Protein AF-A0A6J7LIK2-F1 (afdb_monomer_lite)

InterPro domains:
  IPR057727 WCX domain [PF25583] (10-57)

Foldseek 3Di:
DKDFPDWDQDPVGIDTDMDDPDLVVVLVVVLVVPPVDQDDDDPVSNVVSVVVNVVVVVVVVVVVD

Sequence (65 aa):
MSIIRSVKHSNQGLLVEVAVSNIDWLEKSILSHIPGIKIKAPQDFAVRVRENARNILALYESSDS

Structure (mmCIF, N/CA/C/O backbone):
data_AF-A0A6J7LIK2-F1
#
_entry.id   AF-A0A6J7LIK2-F1
#
loop_
_atom_site.group_PDB
_atom_site.id
_atom_site.type_symbol
_atom_site.label_atom_id
_atom_site.label_alt_id
_atom_site.label_comp_id
_atom_site.label_asym_id
_atom_site.label_entity_id
_atom_site.label_seq_id
_atom_site.pdbx_PDB_ins_code
_atom_site.Cartn_x
_atom_site.Cartn_y
_atom_site.Cartn_z
_atom_site.occupancy
_atom_site.B_iso_or_equiv
_atom_site.auth_seq_id
_atom_site.auth_comp_id
_atom_site.auth_asym_id
_atom_site.auth_atom_id
_atom_site.pdbx_PDB_model_num
ATOM 1 N N . MET A 1 1 ? 10.001 8.655 -5.253 1.00 75.69 1 MET A N 1
ATOM 2 C CA . MET A 1 1 ? 9.218 8.872 -6.486 1.00 75.69 1 MET A CA 1
ATOM 3 C C . MET A 1 1 ? 8.079 7.867 -6.527 1.00 75.69 1 MET A C 1
ATOM 5 O O . MET A 1 1 ? 8.308 6.704 -6.202 1.00 75.69 1 MET A O 1
ATOM 9 N N . SER A 1 2 ? 6.882 8.303 -6.910 1.00 81.62 2 SER A N 1
ATOM 10 C CA . SER A 1 2 ? 5.754 7.427 -7.229 1.00 81.62 2 SER A CA 1
ATOM 11 C C . SER A 1 2 ? 5.245 7.750 -8.632 1.00 81.62 2 SER A C 1
ATOM 13 O O . SER A 1 2 ? 5.251 8.907 -9.048 1.00 81.62 2 SER A O 1
ATOM 15 N N . ILE A 1 3 ? 4.860 6.723 -9.384 1.00 91.44 3 ILE A N 1
ATOM 16 C CA . ILE A 1 3 ? 4.333 6.847 -10.744 1.00 91.44 3 ILE A CA 1
ATOM 17 C C . ILE A 1 3 ? 3.102 5.958 -10.849 1.00 91.44 3 ILE A C 1
ATOM 19 O O . ILE A 1 3 ? 3.179 4.756 -10.583 1.00 91.44 3 ILE A O 1
ATOM 23 N N . ILE A 1 4 ? 1.982 6.534 -11.274 1.00 93.00 4 ILE A N 1
ATOM 24 C CA . ILE A 1 4 ? 0.807 5.761 -11.676 1.00 93.00 4 ILE A CA 1
ATOM 25 C C . ILE A 1 4 ? 1.095 5.196 -13.066 1.00 93.00 4 ILE A C 1
ATOM 27 O O . ILE A 1 4 ? 1.255 5.945 -14.025 1.00 93.00 4 ILE A O 1
ATOM 31 N N . ARG A 1 5 ? 1.209 3.871 -13.161 1.00 93.56 5 ARG A N 1
ATOM 32 C CA . ARG A 1 5 ? 1.483 3.163 -14.417 1.00 93.56 5 ARG A CA 1
ATOM 33 C C . ARG A 1 5 ? 0.220 2.931 -15.224 1.00 93.56 5 ARG A C 1
ATOM 35 O O . ARG A 1 5 ? 0.248 3.042 -16.444 1.00 93.56 5 ARG A O 1
ATOM 42 N N . SER A 1 6 ? -0.875 2.593 -14.555 1.00 95.25 6 SER A N 1
ATOM 43 C CA . SER A 1 6 ? -2.158 2.407 -15.216 1.00 95.25 6 SER A CA 1
ATOM 44 C C . SER A 1 6 ? -3.313 2.628 -14.247 1.00 95.25 6 SER A C 1
ATOM 46 O O . SER A 1 6 ? -3.178 2.458 -13.032 1.00 95.25 6 SER A O 1
ATOM 48 N N . VAL A 1 7 ? -4.454 3.019 -14.810 1.00 95.62 7 VAL A N 1
ATOM 49 C CA . VAL A 1 7 ? -5.733 3.119 -14.110 1.00 95.62 7 VAL A CA 1
ATOM 50 C C . VAL A 1 7 ? -6.767 2.387 -14.950 1.00 95.62 7 VAL A C 1
ATOM 52 O O . VAL A 1 7 ? -6.911 2.656 -16.141 1.00 95.62 7 VAL A O 1
ATOM 55 N N . LYS A 1 8 ? -7.482 1.449 -14.335 1.00 95.00 8 LYS A N 1
ATOM 56 C CA . LYS A 1 8 ? -8.582 0.713 -14.961 1.00 95.00 8 LYS A CA 1
ATOM 57 C C . LYS A 1 8 ? -9.832 0.876 -14.113 1.00 95.00 8 LYS A C 1
ATOM 59 O O . LYS A 1 8 ? -9.798 0.669 -12.901 1.00 95.00 8 LYS A O 1
ATOM 64 N N . HIS A 1 9 ? -10.945 1.206 -14.754 1.00 92.56 9 HIS A N 1
ATOM 65 C CA . HIS A 1 9 ? -12.241 1.166 -14.092 1.00 92.56 9 HIS A CA 1
ATOM 66 C C . HIS A 1 9 ? -12.668 -0.291 -13.912 1.00 92.56 9 HIS A C 1
ATOM 68 O O . HIS A 1 9 ? -12.557 -1.106 -14.826 1.00 92.56 9 HIS A O 1
ATOM 74 N N . SER A 1 10 ? -13.142 -0.619 -12.719 1.00 86.88 10 SER A N 1
ATOM 75 C CA . SER A 1 10 ? -13.742 -1.909 -12.407 1.00 86.88 10 SER A CA 1
ATOM 76 C C . SER A 1 10 ? -15.070 -1.686 -11.699 1.00 86.88 10 SER A C 1
ATOM 78 O O . SER A 1 10 ? -15.300 -0.631 -11.109 1.00 86.88 10 SER A O 1
ATOM 80 N N . ASN A 1 11 ? -15.914 -2.713 -11.670 1.00 84.75 11 ASN A N 1
ATOM 81 C CA . ASN A 1 11 ? -17.187 -2.663 -10.945 1.00 84.75 11 ASN A CA 1
ATOM 82 C C . ASN A 1 11 ? -17.006 -2.415 -9.430 1.00 84.75 11 ASN A C 1
ATOM 84 O O . ASN A 1 11 ? -17.970 -2.108 -8.743 1.00 84.75 11 ASN A O 1
ATOM 88 N N . GLN A 1 12 ? -15.781 -2.552 -8.905 1.00 83.50 12 GLN A N 1
ATOM 89 C CA . GLN A 1 12 ? -15.418 -2.352 -7.497 1.00 83.50 12 GLN A CA 1
ATOM 90 C C . GLN A 1 12 ? -14.639 -1.043 -7.259 1.00 83.50 12 GLN A C 1
ATOM 92 O O . GLN A 1 12 ? -14.021 -0.884 -6.210 1.00 83.50 12 GLN A O 1
ATOM 97 N N . GLY A 1 13 ? -14.620 -0.130 -8.236 1.00 88.38 13 GLY A N 1
ATOM 98 C CA . GLY A 1 13 ? -13.863 1.122 -8.186 1.00 88.38 13 GLY A CA 1
ATOM 99 C C . GLY A 1 13 ? -12.639 1.117 -9.103 1.00 88.38 13 GLY A C 1
ATOM 100 O O . GLY A 1 13 ? -12.599 0.410 -10.114 1.00 88.38 13 GLY A O 1
ATOM 101 N N . LEU A 1 14 ? -11.633 1.923 -8.767 1.00 92.69 14 LEU A N 1
ATOM 102 C CA . LEU A 1 14 ? -10.425 2.085 -9.578 1.00 92.69 14 LEU A CA 1
ATOM 103 C C . LEU A 1 14 ? -9.379 1.024 -9.227 1.00 92.69 14 LEU A C 1
ATOM 105 O O . LEU A 1 14 ? -8.952 0.904 -8.081 1.00 92.69 14 LEU A O 1
ATOM 109 N N . LEU A 1 15 ? -8.929 0.277 -10.234 1.00 93.94 15 LEU A N 1
ATOM 110 C CA . LEU A 1 15 ? -7.727 -0.539 -10.146 1.00 93.94 15 LEU A CA 1
ATOM 111 C C . LEU A 1 15 ? -6.543 0.301 -10.621 1.00 93.94 15 LEU A C 1
ATOM 113 O O . LEU A 1 15 ? -6.485 0.679 -11.790 1.00 93.94 15 LEU A O 1
ATOM 117 N N . VAL A 1 16 ? -5.613 0.578 -9.714 1.00 94.25 16 VAL A N 1
ATOM 118 C CA . VAL A 1 16 ? -4.454 1.430 -9.980 1.00 94.25 16 VAL A CA 1
ATOM 119 C C . VAL A 1 16 ? -3.184 0.604 -9.850 1.00 94.25 16 VAL A C 1
ATOM 121 O O . VAL A 1 16 ? -2.955 -0.038 -8.826 1.00 94.25 16 VAL A O 1
ATOM 124 N N . GLU A 1 17 ? -2.345 0.638 -10.879 1.00 95.06 17 GLU A N 1
ATOM 125 C CA . GLU A 1 17 ? -0.989 0.102 -10.817 1.00 95.06 17 GLU A CA 1
ATOM 126 C C . GLU A 1 17 ? -0.028 1.248 -10.514 1.00 95.06 17 GLU A C 1
ATOM 128 O O . GLU A 1 17 ? 0.032 2.234 -11.252 1.00 95.06 17 GLU A O 1
ATOM 133 N N . VAL A 1 18 ? 0.735 1.125 -9.430 1.00 93.00 18 VAL A N 1
ATOM 134 C CA . VAL A 1 18 ? 1.664 2.164 -8.977 1.00 93.00 18 VAL A CA 1
ATOM 135 C C . VAL A 1 18 ? 3.064 1.579 -8.894 1.00 93.00 18 VAL A C 1
ATOM 137 O O . VAL A 1 18 ? 3.269 0.513 -8.322 1.00 93.00 18 VAL A O 1
ATOM 140 N N . ALA A 1 19 ? 4.039 2.293 -9.443 1.00 94.00 19 ALA A N 1
ATOM 141 C CA . ALA A 1 19 ? 5.444 2.062 -9.153 1.00 94.00 19 ALA A CA 1
ATOM 142 C C . ALA A 1 19 ? 5.913 3.065 -8.109 1.00 94.00 19 ALA A C 1
ATOM 144 O O . ALA A 1 19 ? 5.720 4.270 -8.265 1.00 94.00 19 ALA A O 1
ATOM 145 N N . VAL A 1 20 ? 6.552 2.568 -7.058 1.00 91.81 20 VAL A N 1
ATOM 146 C CA . VAL A 1 20 ? 7.119 3.392 -5.993 1.00 91.81 20 VAL A CA 1
ATOM 147 C C . VAL A 1 20 ? 8.584 3.043 -5.805 1.00 91.81 20 VAL A C 1
ATOM 149 O O . VAL A 1 20 ? 8.973 1.884 -5.906 1.00 91.81 20 VAL A O 1
ATOM 152 N N . SER A 1 21 ? 9.404 4.051 -5.520 1.00 92.94 21 SER A N 1
ATOM 153 C CA . SER A 1 21 ? 10.814 3.848 -5.170 1.00 92.94 21 SER A CA 1
ATOM 154 C C . SER A 1 21 ? 11.018 3.508 -3.689 1.00 92.94 21 SER A C 1
ATOM 156 O O . SER A 1 21 ? 12.130 3.203 -3.282 1.00 92.94 21 SER A O 1
ATOM 158 N N . ASN A 1 22 ? 9.972 3.638 -2.869 1.00 93.62 22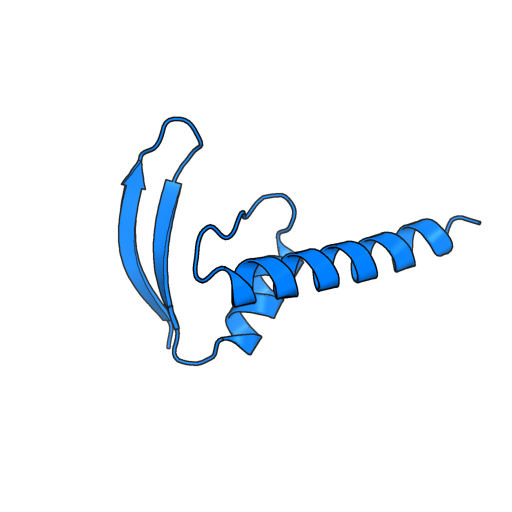 ASN A N 1
ATOM 159 C CA . ASN A 1 22 ? 9.995 3.365 -1.437 1.00 93.62 22 ASN A CA 1
ATOM 160 C C . ASN A 1 22 ? 8.659 2.721 -1.042 1.00 93.62 22 ASN A C 1
ATOM 162 O O . ASN A 1 22 ? 7.614 3.376 -1.081 1.00 93.62 22 ASN A O 1
ATOM 166 N N . ILE A 1 23 ? 8.708 1.432 -0.706 1.00 91.94 23 ILE A N 1
ATOM 167 C CA . ILE A 1 23 ? 7.523 0.639 -0.373 1.00 91.94 23 ILE A CA 1
ATOM 168 C C . ILE A 1 23 ? 7.004 0.932 1.043 1.00 91.94 23 ILE A C 1
ATOM 170 O O . ILE A 1 23 ? 5.795 0.916 1.259 1.00 91.94 23 ILE A O 1
ATOM 174 N N . ASP A 1 24 ? 7.887 1.289 1.978 1.00 92.25 24 ASP A N 1
ATOM 175 C CA . ASP A 1 24 ? 7.525 1.596 3.369 1.00 92.25 24 ASP A CA 1
ATOM 176 C C . ASP A 1 24 ? 6.750 2.912 3.468 1.00 92.25 24 ASP A C 1
ATOM 178 O O . ASP A 1 24 ? 5.824 3.060 4.267 1.00 92.25 24 ASP A O 1
ATOM 182 N N . TRP A 1 25 ? 7.102 3.883 2.620 1.00 91.81 25 TRP A N 1
ATOM 183 C CA . TRP A 1 25 ? 6.323 5.110 2.476 1.00 91.81 25 TRP A CA 1
ATOM 184 C C . TRP A 1 25 ? 4.907 4.810 1.970 1.00 91.81 25 TRP A C 1
ATOM 186 O O . TRP A 1 25 ? 3.941 5.301 2.551 1.00 91.81 25 TRP A O 1
ATOM 196 N N . LEU A 1 26 ? 4.779 3.966 0.936 1.00 92.88 26 LEU A N 1
ATOM 197 C CA . LEU A 1 26 ? 3.476 3.586 0.386 1.00 92.88 26 LEU A CA 1
ATOM 198 C C . LEU A 1 26 ? 2.612 2.893 1.443 1.00 92.88 26 LEU A C 1
ATOM 200 O O . LEU A 1 26 ? 1.432 3.201 1.568 1.00 92.88 26 LEU A O 1
ATOM 204 N N . GLU A 1 27 ? 3.202 1.993 2.224 1.00 93.56 27 GLU A N 1
ATOM 205 C CA . GLU A 1 27 ? 2.526 1.318 3.329 1.00 93.56 27 GLU A CA 1
ATOM 206 C C . GLU A 1 27 ? 1.933 2.301 4.340 1.00 93.56 27 GLU A C 1
ATOM 208 O O . GLU A 1 27 ? 0.737 2.237 4.619 1.00 93.56 27 GLU A O 1
ATOM 213 N N . LYS A 1 28 ? 2.726 3.263 4.824 1.00 91.31 28 LYS A N 1
ATOM 214 C CA . LYS A 1 28 ? 2.243 4.295 5.757 1.00 91.31 28 LYS A CA 1
ATOM 215 C C . LYS A 1 28 ? 1.112 5.130 5.155 1.00 91.31 28 LYS A C 1
ATOM 217 O O . LYS A 1 28 ? 0.123 5.393 5.834 1.00 91.31 28 LYS A O 1
ATOM 222 N N . SER A 1 29 ? 1.233 5.513 3.882 1.00 89.69 29 SER A N 1
ATOM 223 C CA . SER A 1 29 ? 0.189 6.263 3.173 1.00 89.69 29 SER A CA 1
ATOM 224 C C . SER A 1 29 ? -1.101 5.464 2.980 1.00 89.69 29 SER A C 1
ATOM 226 O O . SER A 1 29 ? -2.184 6.045 2.993 1.00 89.69 29 SER A O 1
ATOM 228 N N . ILE A 1 30 ? -1.006 4.144 2.803 1.00 91.50 30 ILE A N 1
ATOM 229 C CA . ILE A 1 30 ? -2.176 3.266 2.723 1.00 91.50 30 ILE A CA 1
ATOM 230 C C . ILE A 1 30 ? -2.831 3.143 4.097 1.00 91.50 30 ILE A C 1
ATOM 232 O O . ILE A 1 30 ? -4.036 3.353 4.202 1.00 91.50 30 ILE A O 1
ATOM 236 N N . LEU A 1 31 ? -2.051 2.845 5.142 1.00 91.19 31 LEU A N 1
ATOM 237 C CA . LEU A 1 31 ? -2.555 2.661 6.507 1.00 91.19 31 LEU A CA 1
ATOM 238 C C . LEU A 1 31 ? -3.322 3.893 7.014 1.00 91.19 31 LEU A C 1
ATOM 240 O O . LEU A 1 31 ? -4.327 3.729 7.697 1.00 91.19 31 LEU A O 1
ATOM 244 N N . SER A 1 32 ? -2.927 5.109 6.618 1.00 87.06 32 SER A N 1
ATOM 245 C CA . SER A 1 32 ? -3.636 6.344 6.989 1.00 87.06 32 SER A CA 1
ATOM 246 C C . SER A 1 32 ? -4.998 6.541 6.302 1.00 87.06 32 SER A C 1
ATOM 248 O O . SER A 1 32 ? -5.714 7.474 6.649 1.00 87.06 32 SER A O 1
ATOM 250 N N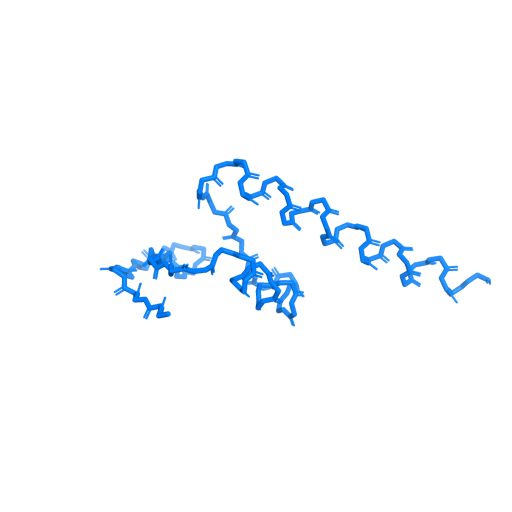 . HIS A 1 33 ? -5.349 5.711 5.313 1.00 83.69 33 HIS A N 1
ATOM 251 C CA . HIS A 1 33 ? -6.591 5.801 4.528 1.00 83.69 33 HIS A CA 1
ATOM 252 C C . HIS A 1 33 ? -7.398 4.490 4.519 1.00 83.69 33 HIS A C 1
ATOM 254 O O . HIS A 1 33 ? -8.367 4.346 3.765 1.00 83.69 33 HIS A O 1
ATOM 260 N N . ILE A 1 34 ? -7.009 3.503 5.329 1.00 77.19 34 ILE A N 1
ATOM 261 C CA . ILE A 1 34 ? -7.796 2.280 5.524 1.00 77.19 34 ILE A CA 1
ATOM 262 C C . ILE A 1 34 ? -9.133 2.632 6.198 1.00 77.19 34 ILE A C 1
ATOM 264 O O . ILE A 1 34 ? -9.165 3.522 7.045 1.00 77.19 34 ILE A O 1
ATOM 268 N N . PRO A 1 35 ? -10.243 1.951 5.837 1.00 76.00 35 PRO A N 1
ATOM 269 C CA . PRO A 1 35 ? -10.346 0.771 4.964 1.00 76.00 35 PRO A CA 1
ATOM 270 C C . PRO A 1 35 ? -10.560 1.064 3.468 1.00 76.00 35 PRO A C 1
ATOM 272 O O . PRO A 1 35 ? -10.830 0.140 2.703 1.00 76.00 35 PRO A O 1
ATOM 275 N N . GLY A 1 36 ? -10.424 2.317 3.024 1.00 84.25 36 GLY A N 1
ATOM 276 C CA . GLY A 1 36 ? -10.759 2.738 1.657 1.00 84.25 36 GLY A CA 1
ATOM 277 C C . GLY A 1 36 ? -9.847 2.198 0.548 1.00 84.25 36 GLY A C 1
ATOM 278 O O . GLY A 1 36 ? -10.191 2.301 -0.629 1.00 84.25 36 GLY A O 1
ATOM 279 N N . ILE A 1 37 ? -8.697 1.608 0.891 1.00 89.25 37 ILE A N 1
ATOM 280 C CA . ILE A 1 37 ? -7.707 1.113 -0.073 1.00 89.25 37 ILE A CA 1
ATOM 281 C C . ILE A 1 37 ? -7.485 -0.390 0.117 1.00 89.25 37 ILE A C 1
ATOM 283 O O . ILE A 1 37 ? -7.119 -0.851 1.196 1.00 89.25 37 ILE A O 1
ATOM 287 N N . LYS A 1 38 ? -7.643 -1.158 -0.969 1.00 89.25 38 LYS A N 1
ATOM 288 C CA . LYS A 1 38 ? -7.375 -2.602 -1.008 1.00 89.25 38 LYS A CA 1
ATOM 289 C C . LYS A 1 38 ? -6.197 -2.918 -1.924 1.00 89.25 38 LYS A C 1
ATOM 291 O O . LYS A 1 38 ? -6.236 -2.643 -3.120 1.00 89.25 38 LYS A O 1
ATOM 296 N N . ILE A 1 39 ? -5.187 -3.585 -1.374 1.00 92.81 39 ILE A N 1
ATOM 297 C CA . ILE A 1 39 ? -4.010 -4.038 -2.121 1.00 92.81 39 ILE A CA 1
ATOM 298 C C . ILE A 1 39 ? -4.318 -5.393 -2.766 1.00 92.81 39 ILE A C 1
ATOM 300 O O . ILE A 1 39 ? -4.730 -6.328 -2.076 1.00 92.81 39 ILE A O 1
ATOM 304 N N . LYS A 1 40 ? -4.136 -5.496 -4.089 1.00 92.12 40 LYS A N 1
ATOM 305 C CA . LYS A 1 40 ? -4.312 -6.754 -4.841 1.00 92.12 40 LYS A CA 1
ATOM 306 C C . LYS A 1 40 ? -3.007 -7.517 -5.068 1.00 92.12 40 LYS A C 1
ATOM 308 O O . LYS A 1 40 ? -3.038 -8.739 -5.113 1.00 92.12 40 LYS A O 1
ATOM 313 N N . ALA A 1 41 ? -1.896 -6.809 -5.243 1.00 92.75 41 ALA A N 1
ATOM 314 C CA . ALA A 1 41 ? -0.585 -7.386 -5.506 1.00 92.75 41 ALA A CA 1
ATOM 315 C C . ALA A 1 41 ? 0.531 -6.378 -5.152 1.00 92.75 41 ALA A C 1
ATOM 317 O O . ALA A 1 41 ? 0.267 -5.172 -5.168 1.00 92.75 41 ALA A O 1
ATOM 318 N N . PRO A 1 42 ? 1.762 -6.850 -4.886 1.00 94.00 42 PRO A N 1
ATOM 319 C CA . PRO A 1 42 ? 2.108 -8.259 -4.686 1.00 94.00 42 PRO A CA 1
ATOM 320 C C . PRO A 1 42 ? 1.532 -8.795 -3.357 1.00 94.00 42 PRO A C 1
ATOM 322 O O . PRO A 1 42 ? 1.124 -8.029 -2.480 1.00 94.00 42 PRO A O 1
ATOM 325 N N . GLN A 1 43 ? 1.366 -10.117 -3.261 1.00 95.12 43 GLN A N 1
ATOM 326 C CA . GLN A 1 43 ? 0.581 -10.744 -2.187 1.00 95.12 43 GLN A CA 1
ATOM 327 C C . GLN A 1 43 ? 1.240 -10.598 -0.809 1.00 95.12 43 GLN A C 1
ATOM 329 O O . GLN A 1 43 ? 0.546 -10.376 0.179 1.00 95.12 43 GLN A O 1
ATOM 334 N N . ASP A 1 44 ? 2.562 -10.705 -0.750 1.00 94.88 44 ASP A N 1
ATOM 335 C CA . ASP A 1 44 ? 3.381 -10.477 0.442 1.00 94.88 44 ASP A CA 1
ATOM 336 C C . ASP A 1 44 ? 3.154 -9.075 1.026 1.00 94.88 44 ASP A C 1
ATOM 338 O O . ASP A 1 44 ? 2.878 -8.927 2.217 1.00 94.88 44 ASP A O 1
ATOM 342 N N . PHE A 1 45 ? 3.151 -8.050 0.171 1.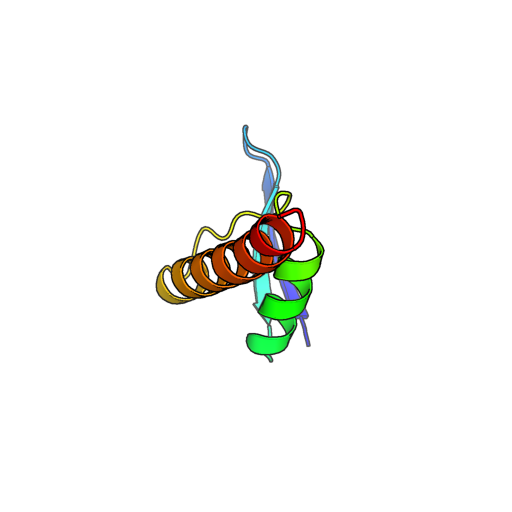00 94.12 45 PHE A N 1
ATOM 343 C CA . PHE A 1 45 ? 2.847 -6.682 0.574 1.00 94.12 45 PHE A CA 1
ATOM 344 C C . PHE A 1 45 ? 1.405 -6.544 1.075 1.00 94.12 45 PHE A C 1
ATOM 346 O O . PHE A 1 45 ? 1.155 -5.941 2.118 1.00 94.12 45 PHE A O 1
ATOM 353 N N . ALA A 1 46 ? 0.447 -7.157 0.374 1.00 94.25 46 ALA A N 1
ATOM 354 C CA . ALA A 1 46 ? -0.958 -7.132 0.771 1.00 94.25 46 ALA A CA 1
ATOM 355 C C . ALA A 1 46 ? -1.208 -7.797 2.137 1.00 94.25 46 ALA A C 1
ATOM 357 O O . ALA A 1 46 ? -2.081 -7.350 2.883 1.00 94.25 46 ALA A O 1
ATOM 358 N N . VAL A 1 47 ? -0.478 -8.870 2.459 1.00 94.56 47 VAL A N 1
ATOM 359 C CA . VAL A 1 47 ? -0.538 -9.533 3.770 1.00 94.56 47 VAL A CA 1
ATOM 360 C C . VAL A 1 47 ? 0.032 -8.619 4.847 1.00 94.56 47 VAL A C 1
ATOM 362 O O . VAL A 1 47 ? -0.678 -8.336 5.811 1.00 94.56 47 VAL A O 1
ATOM 365 N N . ARG A 1 48 ? 1.236 -8.077 4.634 1.00 94.31 48 ARG A N 1
ATOM 366 C CA . ARG A 1 48 ? 1.912 -7.211 5.607 1.00 94.31 48 ARG A CA 1
ATOM 367 C C . ARG A 1 48 ? 1.071 -5.998 6.007 1.00 94.31 48 ARG A C 1
ATOM 369 O O . ARG A 1 48 ? 0.846 -5.763 7.191 1.00 94.31 48 ARG A O 1
ATOM 376 N N . VAL A 1 49 ? 0.522 -5.273 5.030 1.00 93.94 49 VAL A N 1
ATOM 377 C CA . VAL A 1 49 ? -0.325 -4.102 5.318 1.00 93.94 49 VAL A CA 1
ATOM 378 C C . VAL A 1 49 ? -1.602 -4.500 6.059 1.00 93.94 49 VAL A C 1
ATOM 380 O O . VAL A 1 49 ? -2.048 -3.777 6.945 1.00 93.94 49 VAL A O 1
ATOM 383 N N . ARG A 1 50 ? -2.196 -5.657 5.734 1.00 92.38 50 ARG A N 1
ATOM 384 C CA . ARG A 1 50 ? -3.404 -6.148 6.413 1.00 92.38 50 ARG A CA 1
ATOM 385 C C . ARG A 1 50 ? -3.130 -6.497 7.874 1.00 92.38 50 ARG A C 1
ATOM 387 O O . ARG A 1 50 ? -3.963 -6.195 8.723 1.00 92.38 50 ARG A O 1
ATOM 394 N N . GLU A 1 51 ? -2.006 -7.142 8.159 1.00 93.25 51 GLU A N 1
ATOM 395 C CA . GLU A 1 51 ? -1.587 -7.463 9.527 1.00 93.25 51 GLU A CA 1
ATOM 396 C C . GLU A 1 51 ? -1.327 -6.187 10.326 1.00 93.25 51 GLU A C 1
ATOM 398 O O . GLU A 1 51 ? -1.878 -6.026 11.412 1.00 93.25 51 GLU A O 1
ATOM 403 N N . ASN A 1 52 ? -0.612 -5.224 9.744 1.00 92.88 52 ASN A N 1
ATOM 404 C CA . ASN A 1 52 ? -0.364 -3.936 10.385 1.00 92.88 52 ASN A CA 1
ATOM 405 C C . ASN A 1 52 ? -1.654 -3.149 10.642 1.00 92.88 52 ASN A C 1
ATOM 407 O O . ASN A 1 52 ? -1.837 -2.616 11.733 1.00 92.88 52 ASN A O 1
ATOM 411 N N . ALA A 1 53 ? -2.586 -3.130 9.688 1.00 91.00 53 ALA A N 1
ATOM 412 C CA . ALA A 1 53 ? -3.891 -2.502 9.873 1.00 91.00 53 ALA A CA 1
ATOM 413 C C . ALA A 1 53 ? -4.681 -3.141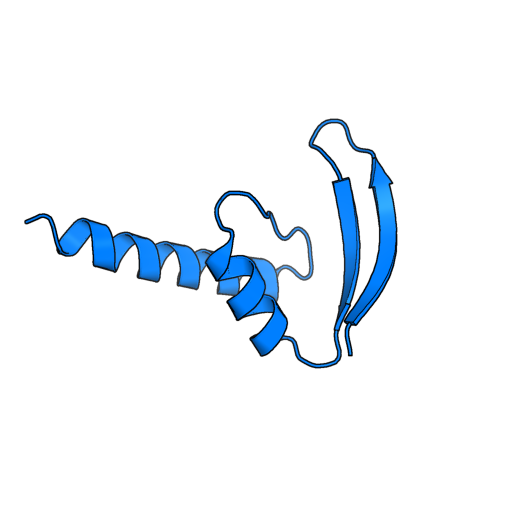 11.023 1.00 91.00 53 ALA A C 1
ATOM 415 O O . ALA A 1 53 ? -5.252 -2.429 11.843 1.00 91.00 53 ALA A O 1
ATOM 416 N N . ARG A 1 54 ? -4.683 -4.479 11.114 1.00 90.7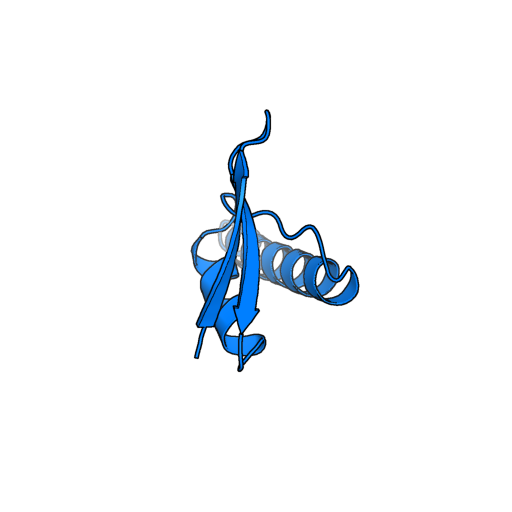5 54 ARG A N 1
ATOM 417 C CA . ARG A 1 54 ? -5.326 -5.208 12.220 1.00 90.75 54 ARG A CA 1
ATOM 418 C C . ARG A 1 54 ? -4.687 -4.880 13.562 1.00 90.75 54 ARG A C 1
ATOM 420 O O . ARG A 1 54 ? -5.414 -4.631 14.512 1.00 90.75 54 ARG A O 1
ATOM 427 N N . ASN A 1 55 ? -3.358 -4.839 13.628 1.00 90.94 55 ASN A N 1
ATOM 428 C CA . ASN A 1 55 ? -2.640 -4.491 14.853 1.00 90.94 55 ASN A CA 1
ATOM 429 C C . ASN A 1 55 ? -2.983 -3.069 15.312 1.00 90.94 55 ASN A C 1
ATOM 431 O O . ASN A 1 55 ? -3.246 -2.858 16.489 1.00 90.94 55 ASN A O 1
ATOM 435 N N . ILE A 1 56 ? -3.035 -2.106 14.386 1.00 87.88 56 ILE A N 1
ATOM 436 C CA . ILE A 1 56 ? -3.422 -0.722 14.692 1.00 87.88 56 ILE A CA 1
ATOM 437 C C . ILE A 1 56 ? -4.858 -0.664 15.218 1.00 87.88 56 ILE A C 1
ATOM 439 O O . ILE A 1 56 ? -5.100 -0.033 16.240 1.00 87.88 56 ILE A O 1
ATOM 443 N N . LEU A 1 57 ? -5.803 -1.336 14.555 1.00 86.31 57 LEU A N 1
ATOM 444 C CA . LEU A 1 57 ? -7.200 -1.368 14.998 1.00 86.31 57 LEU A CA 1
ATOM 445 C C . LEU A 1 57 ? -7.344 -2.005 16.386 1.00 86.31 57 LEU A C 1
ATOM 447 O O . LEU A 1 57 ? -8.020 -1.438 17.238 1.00 86.31 57 LEU A O 1
ATOM 451 N N . ALA A 1 58 ? -6.642 -3.111 16.641 1.00 88.88 58 ALA A N 1
ATOM 452 C CA . ALA A 1 58 ? -6.660 -3.791 17.933 1.00 88.88 58 ALA A CA 1
ATOM 453 C C . ALA A 1 58 ? -6.152 -2.899 19.081 1.00 88.88 58 ALA A C 1
ATOM 455 O O . ALA A 1 58 ? -6.664 -2.989 20.194 1.00 88.88 58 ALA A O 1
ATOM 456 N N . LEU A 1 59 ? -5.182 -2.009 18.821 1.00 87.31 59 LEU A N 1
ATOM 457 C CA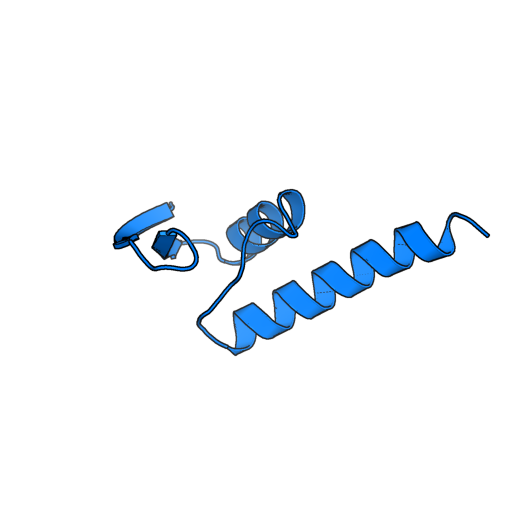 . LEU A 1 59 ? -4.727 -1.033 19.820 1.00 87.31 59 LEU A CA 1
ATOM 458 C C . LEU A 1 59 ? -5.859 -0.083 20.227 1.00 87.31 59 LEU A C 1
ATOM 460 O O . LEU A 1 59 ? -6.055 0.145 21.419 1.00 87.31 59 LEU A O 1
ATOM 464 N N . TYR A 1 60 ? -6.633 0.426 19.266 1.00 83.88 60 TYR A N 1
ATOM 465 C CA . TYR A 1 60 ? -7.780 1.287 19.563 1.00 83.88 60 TYR A CA 1
ATOM 466 C C . TYR A 1 60 ? -8.907 0.523 20.267 1.00 83.88 60 TYR A C 1
ATOM 468 O O . TYR A 1 60 ? -9.428 1.015 21.259 1.00 83.88 60 TYR A O 1
ATOM 476 N N . GLU A 1 61 ? -9.214 -0.704 19.839 1.00 80.62 61 GLU A N 1
ATOM 477 C CA . GLU A 1 61 ? -10.231 -1.549 20.490 1.00 80.62 61 GLU A CA 1
ATOM 478 C C . GLU A 1 61 ? -9.865 -1.893 21.945 1.00 80.62 61 GLU A C 1
ATOM 480 O O . GLU A 1 61 ? -10.735 -1.941 22.810 1.00 80.62 61 GLU A O 1
ATOM 485 N N . SER A 1 62 ? -8.575 -2.079 22.243 1.00 69.69 62 SER A N 1
ATOM 486 C CA . SER A 1 62 ? -8.093 -2.315 23.613 1.00 69.69 62 SER A CA 1
ATOM 487 C C . SER A 1 62 ? -8.076 -1.067 24.501 1.00 69.69 62 SER A C 1
ATOM 489 O O . SER A 1 62 ? -7.931 -1.187 25.714 1.00 69.69 62 SER A O 1
ATOM 491 N N . SER A 1 63 ? -8.200 0.124 23.906 1.00 59.38 63 SER A N 1
ATOM 492 C CA . SER A 1 63 ? -8.154 1.408 24.618 1.00 59.38 63 SER A CA 1
ATOM 493 C C . SER A 1 63 ? -9.525 1.860 25.138 1.00 59.38 63 SER A C 1
ATOM 495 O O . SER A 1 63 ? -9.580 2.792 25.935 1.00 59.38 63 SER A O 1
ATOM 497 N N . ASP A 1 64 ? -10.609 1.205 24.706 1.00 55.19 64 ASP A N 1
ATOM 498 C CA . ASP A 1 64 ? -11.997 1.464 25.128 1.00 55.19 64 ASP A CA 1
ATOM 499 C C . ASP A 1 64 ? -12.465 0.519 26.267 1.00 55.19 64 ASP A C 1
ATOM 501 O O . ASP A 1 64 ? -13.666 0.347 26.483 1.00 55.19 64 ASP A O 1
ATOM 505 N N . SER A 1 65 ? -11.530 -0.122 26.990 1.00 48.34 65 SER A N 1
ATOM 506 C CA . SER A 1 65 ? -11.798 -1.034 28.125 1.00 48.34 65 SER A CA 1
ATOM 507 C C . SER A 1 65 ? -11.408 -0.444 29.477 1.00 48.34 65 SER A C 1
ATOM 509 O O . SER A 1 65 ? -10.277 0.079 29.586 1.00 48.34 65 SER A O 1
#

Radius of gyration: 13.65 Å; chains: 1; bounding box: 28×20×43 Å

Organism: NCBI:txid449393

Secondary structure (DSSP, 8-state):
-EEEEEEEEETTEEEEEEEES-HHHHHHHHHTTTTS----SSHHHHHHHHHHHHHHHHHHHHTT-

pLDDT: mean 88.35, std 9.24, range [48.34, 95.62]